Protein AF-A0A1S1HUB9-F1 (afdb_monomer)

Radius of gyration: 21.16 Å; Cα contacts (8 Å, |Δi|>4): 17; chains: 1; bounding box: 59×19×48 Å

Mean predicted aligned error: 15.12 Å

Organism: Providencia stuartii (NCBI:txid588)

Nearest PDB structures (foldseek):
  7zuw-assembly1_CC  TM=2.960E-01  e=7.431E+00  Saccharomyces cerevisiae

pLDDT: mean 72.92, std 6.45, range [50.72, 84.44]

Solvent-accessible surface area (backbone atoms only — not comparable to full-atom values): 3972 Å² total; per-residue (Å²): 134,88,53,55,39,94,85,80,64,44,64,70,64,75,72,81,63,81,81,69,78,82,85,83,70,87,55,63,62,63,53,54,53,56,68,47,42,68,57,33,67,73,68,70,52,76,92,72,80,82,77,77,80,78,84,126

Structure (mmCIF, N/CA/C/O backbone):
data_AF-A0A1S1HUB9-F1
#
_entry.id   AF-A0A1S1HUB9-F1
#
loop_
_atom_site.group_PDB
_atom_site.id
_atom_site.type_symbol
_atom_site.label_atom_id
_atom_site.label_alt_id
_atom_site.label_comp_id
_atom_site.label_asym_id
_atom_site.label_entity_id
_atom_site.label_seq_id
_atom_site.pdbx_PDB_ins_code
_atom_site.Cartn_x
_atom_site.Cartn_y
_atom_site.Cartn_z
_atom_site.occupancy
_atom_site.B_iso_or_equiv
_atom_site.auth_seq_id
_atom_site.auth_comp_id
_atom_site.auth_asym_id
_atom_site.auth_atom_id
_atom_site.pdbx_PDB_model_num
ATOM 1 N N . MET A 1 1 ? 6.422 2.783 -22.131 1.00 50.72 1 MET A N 1
ATOM 2 C CA . MET A 1 1 ? 7.243 3.485 -23.143 1.00 50.72 1 MET A CA 1
ATOM 3 C C . MET A 1 1 ? 8.688 3.099 -22.870 1.00 50.72 1 MET A C 1
ATOM 5 O O . MET A 1 1 ? 9.167 3.409 -21.790 1.00 50.72 1 MET A O 1
ATOM 9 N N . ILE A 1 2 ? 9.332 2.321 -23.743 1.00 64.31 2 ILE A N 1
ATOM 10 C CA . ILE A 1 2 ? 10.681 1.791 -23.476 1.00 64.31 2 ILE A CA 1
ATOM 11 C C . ILE A 1 2 ? 11.690 2.798 -24.021 1.00 64.31 2 ILE A C 1
ATOM 13 O O . ILE A 1 2 ? 11.814 2.952 -25.234 1.00 64.31 2 ILE A O 1
ATOM 17 N N . ILE A 1 3 ? 12.374 3.507 -23.127 1.00 72.06 3 ILE A N 1
ATOM 18 C CA . ILE A 1 3 ? 13.456 4.418 -23.501 1.00 72.06 3 ILE A CA 1
ATOM 19 C C . ILE A 1 3 ? 14.718 3.567 -23.664 1.00 72.06 3 ILE A C 1
ATOM 21 O O . ILE A 1 3 ? 15.128 2.887 -22.723 1.00 72.06 3 ILE A O 1
ATOM 25 N N . LYS A 1 4 ? 15.301 3.570 -24.865 1.00 80.44 4 LYS A N 1
ATOM 26 C CA . LYS A 1 4 ? 16.520 2.820 -25.193 1.00 80.44 4 LYS A CA 1
ATOM 27 C C . LYS A 1 4 ? 17.700 3.759 -25.387 1.00 80.44 4 LYS A C 1
ATOM 29 O O . LYS A 1 4 ? 17.524 4.881 -25.859 1.00 80.44 4 LYS A O 1
ATOM 34 N N . ASP A 1 5 ? 18.884 3.274 -25.048 1.00 78.19 5 ASP A N 1
ATOM 35 C CA . ASP A 1 5 ? 20.145 3.941 -25.343 1.00 78.19 5 ASP A CA 1
ATOM 36 C C . ASP A 1 5 ? 20.354 3.958 -26.871 1.00 78.19 5 ASP A C 1
ATOM 38 O O . ASP A 1 5 ? 20.229 2.911 -27.512 1.00 78.19 5 ASP A O 1
ATOM 42 N N . PRO A 1 6 ? 20.638 5.112 -27.495 1.00 81.12 6 PRO A N 1
ATOM 43 C CA . PRO A 1 6 ? 20.871 5.183 -28.935 1.00 81.12 6 PRO A CA 1
ATOM 44 C C . PRO A 1 6 ? 22.169 4.502 -29.403 1.00 81.12 6 PRO A C 1
ATOM 46 O O . PRO A 1 6 ? 22.298 4.252 -30.598 1.00 81.12 6 PRO A O 1
ATOM 49 N N . ILE A 1 7 ? 23.121 4.215 -28.509 1.00 84.44 7 ILE A N 1
ATOM 50 C CA . ILE A 1 7 ? 24.437 3.646 -28.843 1.00 84.44 7 ILE A CA 1
ATOM 51 C C . ILE A 1 7 ? 24.474 2.146 -28.548 1.00 84.44 7 ILE A C 1
ATOM 53 O O . ILE A 1 7 ? 24.907 1.355 -29.381 1.00 84.44 7 ILE A O 1
ATOM 57 N N . THR A 1 8 ? 24.024 1.746 -27.359 1.00 81.62 8 THR A N 1
ATOM 58 C CA . THR A 1 8 ? 24.064 0.340 -26.920 1.00 81.62 8 THR A CA 1
ATOM 59 C C . THR A 1 8 ? 22.760 -0.407 -27.197 1.00 81.62 8 THR A C 1
ATOM 61 O O . THR A 1 8 ? 22.719 -1.631 -27.104 1.00 81.62 8 THR A O 1
ATOM 64 N N . HIS A 1 9 ? 21.685 0.314 -27.540 1.00 76.81 9 HIS A N 1
ATOM 65 C CA . HIS A 1 9 ? 20.322 -0.205 -27.706 1.00 76.81 9 HIS A CA 1
ATOM 66 C C . HIS A 1 9 ? 19.733 -0.897 -26.468 1.00 76.81 9 HIS A C 1
ATOM 68 O O . HIS A 1 9 ? 18.627 -1.450 -26.539 1.00 76.81 9 HIS A O 1
ATOM 74 N N . GLU A 1 10 ? 20.414 -0.829 -25.324 1.00 77.00 10 GLU A N 1
ATOM 75 C CA . GLU A 1 10 ? 19.918 -1.356 -24.061 1.00 77.00 10 GLU A CA 1
ATOM 76 C C . GLU A 1 10 ? 18.772 -0.495 -23.514 1.00 77.00 10 GLU A C 1
ATOM 78 O O . GLU A 1 10 ? 18.668 0.706 -23.778 1.00 77.00 10 GLU A O 1
ATOM 83 N N . SER A 1 11 ? 17.872 -1.121 -22.749 1.00 76.06 11 SER A N 1
ATOM 84 C CA . SER A 1 11 ? 16.803 -0.396 -22.058 1.00 76.06 11 SER A CA 1
ATOM 85 C C . SER A 1 11 ? 17.414 0.487 -20.969 1.00 76.06 11 SER A C 1
ATOM 87 O O . SER A 1 11 ? 17.979 -0.024 -20.002 1.00 76.06 11 SER A O 1
ATOM 89 N N . LEU A 1 12 ? 17.268 1.809 -21.101 1.00 68.69 12 LEU A N 1
ATOM 90 C CA . LEU A 1 12 ? 17.723 2.775 -20.094 1.00 68.69 12 LEU A CA 1
ATOM 91 C C . LEU A 1 12 ? 16.863 2.719 -18.831 1.00 68.69 12 LEU A C 1
ATOM 93 O O . LEU A 1 12 ? 17.321 3.039 -17.736 1.00 68.69 12 LEU A O 1
ATOM 97 N N . VAL A 1 13 ? 15.620 2.266 -18.974 1.00 69.06 13 VAL A N 1
ATOM 98 C CA . VAL A 1 13 ? 14.769 1.932 -17.840 1.00 69.06 13 VAL A CA 1
ATOM 99 C C . VAL A 1 13 ? 15.007 0.463 -17.515 1.00 69.06 13 VAL A C 1
ATOM 101 O O . VAL A 1 13 ? 14.476 -0.436 -18.172 1.00 69.06 13 VAL A O 1
ATOM 104 N N . ARG A 1 14 ? 15.837 0.214 -16.501 1.00 64.06 14 ARG A N 1
ATOM 105 C CA . ARG A 1 14 ? 15.849 -1.068 -15.794 1.00 64.06 14 ARG A CA 1
ATOM 106 C C . ARG A 1 14 ? 14.623 -1.091 -14.893 1.00 64.06 14 ARG A C 1
ATOM 108 O O . ARG A 1 14 ? 14.717 -0.775 -13.708 1.00 64.06 14 ARG A O 1
ATOM 115 N N . ASP A 1 15 ? 13.463 -1.411 -15.463 1.00 61.72 15 ASP A N 1
ATOM 116 C CA . ASP A 1 15 ? 12.274 -1.726 -14.673 1.00 61.72 15 ASP A CA 1
ATOM 117 C C . ASP A 1 15 ? 12.525 -3.060 -13.952 1.00 61.72 15 ASP A C 1
ATOM 119 O O . ASP A 1 15 ? 12.037 -4.116 -14.328 1.00 61.72 15 ASP A O 1
ATOM 123 N N . ASN A 1 16 ? 13.327 -3.010 -12.883 1.00 62.84 16 ASN A N 1
ATOM 124 C CA . ASN A 1 16 ? 13.567 -4.123 -11.960 1.00 62.84 16 ASN A CA 1
ATOM 125 C C . ASN A 1 16 ? 12.353 -4.382 -11.056 1.00 62.84 16 ASN A C 1
ATOM 127 O O . ASN A 1 16 ? 12.430 -5.175 -10.118 1.00 62.84 16 ASN A O 1
ATOM 131 N N . ARG A 1 17 ? 11.241 -3.677 -11.282 1.00 62.38 17 ARG A N 1
ATOM 132 C CA . ARG A 1 17 ? 9.990 -3.962 -10.597 1.00 62.38 17 ARG A CA 1
ATOM 133 C C . ARG A 1 17 ? 9.369 -5.156 -11.308 1.00 62.38 17 ARG A C 1
ATOM 135 O O . ARG A 1 17 ? 9.037 -5.016 -12.484 1.00 62.38 17 ARG A O 1
ATOM 142 N N . PRO A 1 18 ? 9.211 -6.310 -10.640 1.00 62.72 18 PRO A N 1
ATOM 143 C CA . PRO A 1 18 ? 8.409 -7.378 -11.203 1.00 62.72 18 PRO A CA 1
ATOM 144 C C . PRO A 1 18 ? 7.018 -6.806 -11.474 1.00 62.72 18 PRO A C 1
ATOM 146 O O . PRO A 1 18 ? 6.301 -6.412 -10.553 1.00 62.72 18 PRO A O 1
ATOM 149 N N . ILE A 1 19 ? 6.674 -6.697 -12.755 1.00 66.12 19 ILE A N 1
ATOM 150 C CA . ILE A 1 19 ? 5.298 -6.465 -13.170 1.00 66.12 19 ILE A CA 1
ATOM 151 C C . ILE A 1 19 ? 4.599 -7.786 -12.878 1.00 66.12 19 ILE A C 1
ATOM 153 O O . ILE A 1 19 ? 4.704 -8.740 -13.648 1.00 66.12 19 ILE A O 1
ATOM 157 N N . PHE A 1 20 ? 3.983 -7.875 -11.702 1.00 66.56 20 PHE A N 1
ATOM 158 C CA . PHE A 1 20 ? 3.145 -9.015 -11.384 1.00 66.56 20 PHE A CA 1
ATOM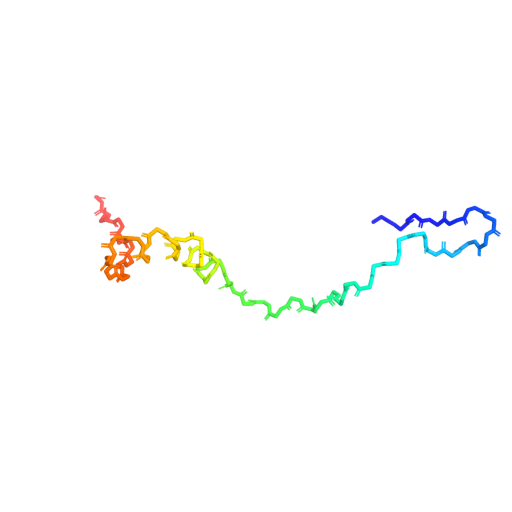 159 C C . PHE A 1 20 ? 1.929 -8.989 -12.316 1.00 66.56 20 PHE A C 1
ATOM 161 O O . PHE A 1 20 ? 1.386 -7.905 -12.557 1.00 66.56 20 PHE A O 1
ATOM 168 N N . PRO A 1 21 ? 1.526 -10.143 -12.875 1.00 74.94 21 PRO A N 1
ATOM 169 C CA . PRO A 1 21 ? 0.263 -10.225 -13.589 1.00 74.94 21 PRO A CA 1
ATOM 170 C C . PRO A 1 21 ? -0.853 -9.754 -12.655 1.00 74.94 21 PRO A C 1
ATOM 172 O O . PRO A 1 21 ? -0.856 -10.103 -11.474 1.00 74.94 21 PRO A O 1
ATOM 175 N N . ASP A 1 22 ? -1.757 -8.935 -13.190 1.00 74.81 22 ASP A N 1
ATOM 176 C CA .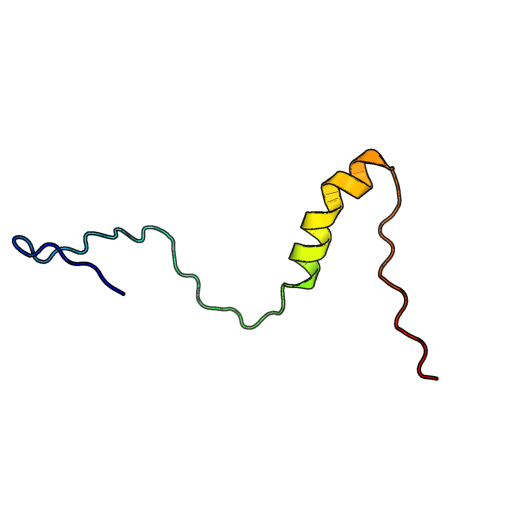 ASP A 1 22 ? -2.978 -8.556 -12.490 1.00 74.81 22 ASP A CA 1
ATOM 177 C C . ASP A 1 22 ? -3.746 -9.845 -12.174 1.00 74.81 22 ASP A C 1
ATOM 179 O O . ASP A 1 22 ? -4.055 -10.629 -13.075 1.00 74.81 22 ASP A O 1
ATOM 183 N N . ASP A 1 23 ? -3.971 -10.112 -10.892 1.00 81.38 23 ASP A N 1
ATOM 184 C CA . ASP A 1 23 ? -4.685 -11.305 -10.443 1.00 81.38 23 ASP A CA 1
ATOM 185 C C . ASP A 1 23 ? -6.208 -11.155 -1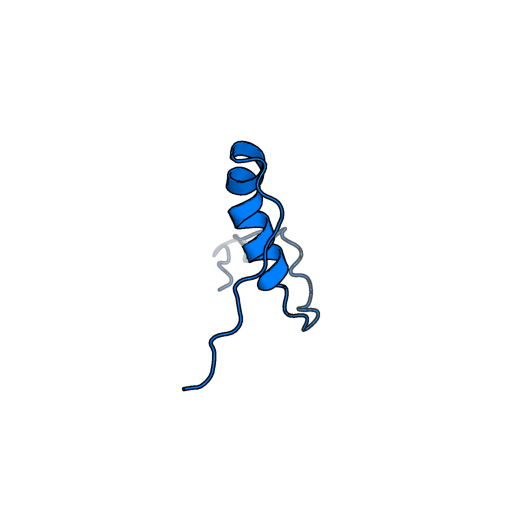0.598 1.00 81.38 23 ASP A C 1
ATOM 187 O O . ASP A 1 23 ? -6.954 -12.093 -10.312 1.00 81.38 23 ASP A O 1
ATOM 191 N N . GLY A 1 24 ? -6.668 -9.997 -1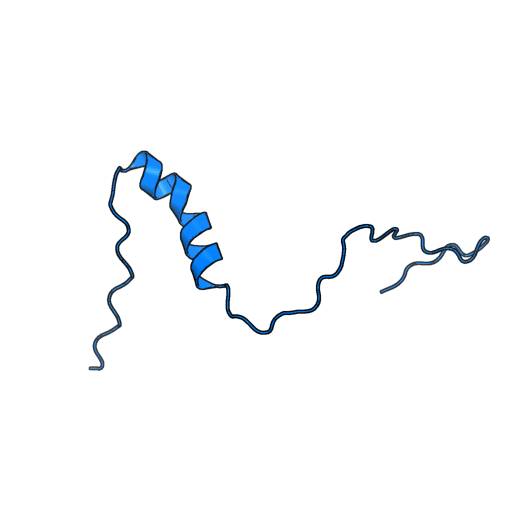1.089 1.00 80.19 24 GLY A N 1
ATOM 192 C CA . GLY A 1 24 ? -8.070 -9.697 -11.343 1.00 80.19 24 GLY A CA 1
ATOM 193 C C . GLY A 1 24 ? -8.882 -9.472 -10.069 1.00 80.19 24 GLY A C 1
ATOM 194 O O . GLY A 1 24 ? -10.111 -9.411 -10.139 1.00 80.19 24 GLY A O 1
ATOM 195 N N . CYS A 1 25 ? -8.230 -9.361 -8.909 1.00 79.00 25 CYS A N 1
ATOM 196 C CA . CYS A 1 25 ? -8.886 -9.122 -7.632 1.00 79.00 25 CYS A CA 1
ATOM 197 C C . CYS A 1 25 ? -8.988 -7.61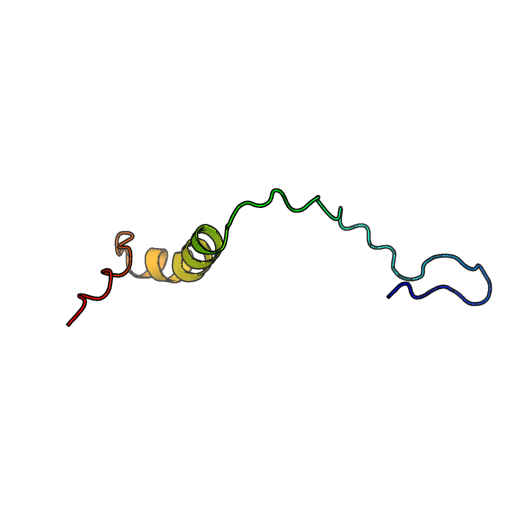8 -7.335 1.00 79.00 25 CYS A C 1
ATOM 199 O O . CYS A 1 25 ? -8.023 -6.862 -7.448 1.00 79.00 25 CYS A O 1
ATOM 201 N N . ASP A 1 26 ? -10.161 -7.172 -6.877 1.00 80.62 26 ASP A N 1
ATOM 202 C CA . ASP A 1 26 ? -10.344 -5.792 -6.427 1.00 80.62 26 ASP A CA 1
ATOM 203 C C . ASP A 1 26 ? -9.784 -5.597 -5.008 1.00 80.62 26 ASP 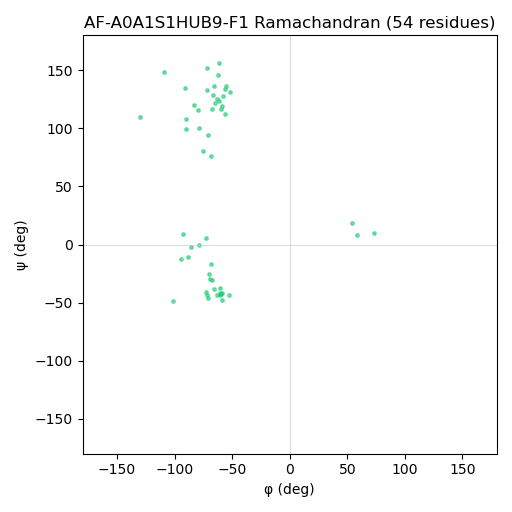A C 1
ATOM 205 O O . ASP A 1 26 ? -10.412 -5.921 -3.997 1.00 80.62 26 ASP A O 1
ATOM 209 N N . TYR A 1 27 ? -8.581 -5.034 -4.944 1.00 79.38 27 TYR A N 1
ATOM 210 C CA . TYR A 1 27 ? -7.900 -4.661 -3.705 1.00 79.38 27 TYR A CA 1
ATOM 211 C C . TYR A 1 27 ? -8.162 -3.213 -3.272 1.00 79.38 27 TYR A C 1
ATOM 213 O O . TYR A 1 27 ? -7.499 -2.712 -2.360 1.00 79.38 27 TYR A O 1
ATOM 221 N N . SER A 1 28 ? -9.087 -2.487 -3.904 1.00 78.12 28 SER A N 1
ATOM 222 C CA . SER A 1 28 ? -9.390 -1.095 -3.537 1.00 78.12 28 SER A CA 1
ATOM 223 C C . SER A 1 28 ? -9.695 -0.962 -2.042 1.00 78.12 28 SER A C 1
ATOM 225 O O . SER A 1 28 ? -9.118 -0.111 -1.360 1.00 78.12 28 SER A O 1
ATOM 227 N N . GLN A 1 29 ? -10.486 -1.889 -1.500 1.00 74.69 29 GLN A N 1
ATOM 228 C CA . GLN A 1 29 ? -10.885 -1.889 -0.098 1.00 74.69 29 GLN A CA 1
ATOM 229 C C . GLN A 1 29 ? -9.698 -2.047 0.862 1.00 74.69 29 GLN A C 1
ATOM 231 O O . GLN A 1 29 ? -9.598 -1.304 1.837 1.00 74.69 29 GLN A O 1
ATOM 236 N N . CYS A 1 30 ? -8.745 -2.946 0.582 1.00 75.38 30 CYS A N 1
ATOM 237 C CA . CYS A 1 30 ? -7.595 -3.123 1.474 1.00 75.38 30 CYS A CA 1
ATOM 238 C C . CYS A 1 30 ? -6.643 -1.917 1.446 1.00 75.38 30 CYS A C 1
ATOM 240 O O . CYS A 1 30 ? -6.000 -1.602 2.452 1.00 75.38 30 CYS A O 1
ATOM 242 N N . HIS A 1 31 ? -6.564 -1.211 0.314 1.00 76.50 31 HIS A N 1
ATOM 243 C CA . HIS A 1 31 ? -5.793 0.026 0.202 1.00 76.50 31 HIS A CA 1
ATOM 244 C C . HIS A 1 31 ? -6.453 1.183 0.957 1.00 76.50 31 HIS A C 1
ATOM 246 O O . HIS A 1 31 ? -5.762 1.889 1.694 1.00 76.50 31 HIS A O 1
ATOM 252 N N . ILE A 1 32 ? -7.776 1.337 0.837 1.00 78.50 32 ILE A N 1
ATOM 253 C CA . ILE A 1 32 ? -8.559 2.313 1.612 1.00 78.50 32 ILE A CA 1
ATOM 254 C C . ILE A 1 32 ? -8.391 2.032 3.106 1.00 78.50 32 ILE A C 1
ATOM 256 O O . ILE A 1 32 ? -8.037 2.921 3.883 1.00 78.50 32 ILE A O 1
ATOM 260 N N . ASP A 1 33 ? -8.530 0.774 3.518 1.00 73.31 33 ASP A N 1
ATOM 261 C CA . ASP A 1 33 ? -8.345 0.392 4.911 1.00 73.31 33 ASP A CA 1
ATOM 262 C C . ASP A 1 33 ? -6.939 0.741 5.409 1.00 73.31 33 ASP A C 1
ATOM 264 O O . ASP A 1 33 ? -6.800 1.280 6.511 1.00 73.31 33 ASP A O 1
ATOM 268 N N . ARG A 1 34 ? -5.891 0.513 4.610 1.00 77.06 34 ARG A N 1
ATOM 269 C CA . ARG A 1 34 ? -4.515 0.887 4.968 1.00 77.06 34 ARG A CA 1
ATOM 270 C C . ARG A 1 34 ? -4.328 2.405 5.071 1.00 77.06 34 ARG A C 1
ATOM 272 O O . ARG A 1 34 ? -3.644 2.853 5.990 1.00 77.06 34 ARG A O 1
ATOM 279 N N . LEU A 1 35 ? -4.958 3.195 4.201 1.00 76.75 35 LEU A N 1
ATOM 280 C CA . LEU A 1 35 ? -4.879 4.661 4.220 1.00 76.75 35 LEU A CA 1
ATOM 281 C C . LEU A 1 35 ? -5.384 5.244 5.550 1.00 76.75 35 LEU A C 1
ATOM 283 O O . LEU A 1 35 ? -4.753 6.120 6.141 1.00 76.75 35 LEU A O 1
ATOM 287 N N . HIS A 1 36 ? -6.488 4.708 6.071 1.00 74.50 36 HIS A N 1
ATOM 288 C CA . HIS A 1 36 ? -7.083 5.170 7.326 1.00 74.50 36 HIS A CA 1
ATOM 289 C C . HIS A 1 36 ? -6.481 4.512 8.581 1.00 74.50 36 HIS A C 1
ATOM 291 O O . HIS A 1 36 ? -6.844 4.881 9.702 1.00 74.50 36 HIS A O 1
ATOM 297 N N . ALA A 1 37 ? -5.530 3.580 8.439 1.00 76.19 37 ALA A N 1
ATOM 298 C CA . ALA A 1 37 ? -4.949 2.847 9.565 1.00 76.19 37 ALA A CA 1
ATOM 299 C C . ALA A 1 37 ? -4.258 3.773 10.581 1.00 76.19 37 ALA A C 1
ATOM 301 O O . ALA A 1 37 ? -4.475 3.643 11.785 1.00 76.19 37 ALA A O 1
ATOM 302 N N . ALA A 1 38 ? -3.492 4.762 10.109 1.00 71.75 38 ALA A N 1
ATOM 303 C CA . ALA A 1 38 ? -2.813 5.725 10.978 1.00 71.75 38 ALA A CA 1
ATOM 304 C C . ALA A 1 38 ? -3.788 6.666 11.710 1.00 71.75 38 ALA A C 1
ATOM 306 O O . ALA A 1 38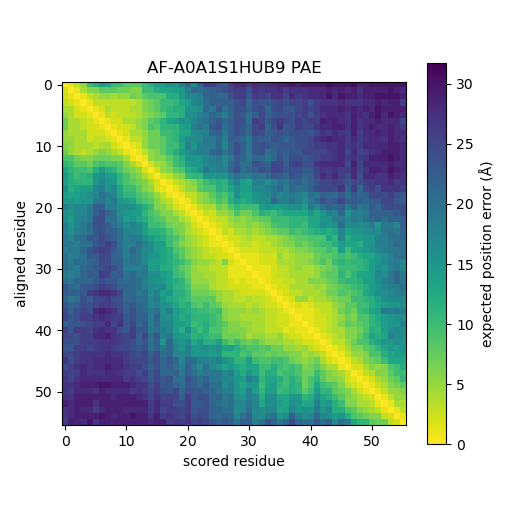 ? -3.505 7.130 12.815 1.00 71.75 38 ALA A O 1
ATOM 307 N N . ALA A 1 39 ? -4.937 6.980 11.107 1.00 73.00 39 ALA A N 1
ATOM 308 C CA . ALA A 1 39 ? -5.987 7.748 11.773 1.00 73.00 39 ALA A CA 1
ATOM 309 C C . ALA A 1 39 ? -6.664 6.908 12.868 1.00 73.00 39 ALA A C 1
ATOM 311 O O . ALA A 1 39 ? -6.763 7.373 14.001 1.00 73.00 39 ALA A O 1
ATOM 312 N N . ARG A 1 40 ? -7.015 5.645 12.576 1.00 70.31 40 ARG A N 1
ATOM 313 C CA . ARG A 1 40 ? -7.590 4.710 13.562 1.00 70.31 40 ARG A CA 1
ATOM 314 C C . ARG A 1 40 ? -6.654 4.433 14.738 1.00 70.31 40 ARG A C 1
ATOM 316 O O . ARG A 1 40 ? -7.098 4.437 15.881 1.00 70.31 40 ARG A O 1
ATOM 323 N N . ALA A 1 41 ? -5.357 4.259 14.484 1.00 75.81 41 ALA A N 1
ATOM 324 C CA . ALA A 1 41 ? -4.367 4.039 15.540 1.00 75.81 41 ALA A CA 1
ATOM 325 C C . ALA A 1 41 ? -4.295 5.214 16.531 1.00 75.81 41 ALA A C 1
ATOM 327 O O . ALA A 1 41 ? -4.155 5.002 17.733 1.00 75.81 41 ALA A O 1
ATOM 328 N N . ARG A 1 42 ? -4.437 6.452 16.036 1.00 75.69 42 ARG A N 1
ATOM 329 C CA . ARG A 1 42 ? -4.439 7.664 16.870 1.00 75.69 42 ARG A CA 1
ATOM 330 C C . ARG A 1 42 ? -5.719 7.812 17.686 1.00 75.69 42 ARG A C 1
ATOM 332 O O . ARG A 1 42 ? -5.654 8.204 18.845 1.00 75.69 42 ARG A O 1
ATOM 339 N N . THR A 1 43 ? -6.871 7.507 17.096 1.00 79.62 43 THR A N 1
ATOM 340 C CA . THR A 1 43 ? -8.177 7.710 17.741 1.00 79.62 43 THR A CA 1
ATOM 341 C C . THR A 1 43 ? -8.638 6.525 18.586 1.00 79.62 43 THR A C 1
ATOM 343 O O . THR A 1 43 ? -9.617 6.658 19.314 1.00 79.62 43 THR A O 1
ATOM 346 N N . LYS A 1 44 ? -7.965 5.366 18.491 1.00 75.62 44 LYS A N 1
ATOM 347 C CA . LYS A 1 44 ? -8.410 4.075 19.056 1.00 75.62 44 LYS A CA 1
ATOM 348 C C . LYS A 1 44 ? -9.823 3.673 18.611 1.00 75.62 44 LYS A C 1
ATOM 350 O O . LYS A 1 44 ? -10.452 2.826 19.243 1.00 75.62 4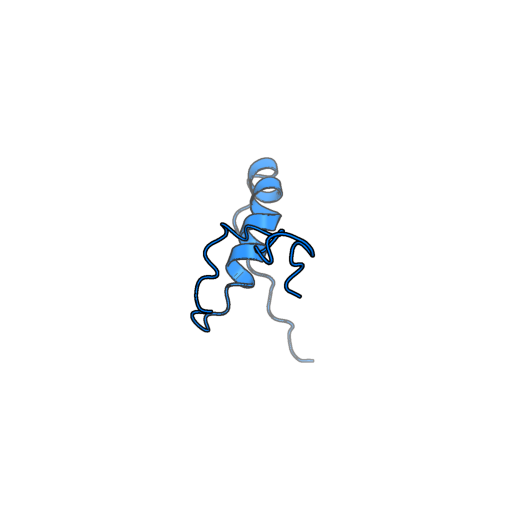4 LYS A O 1
ATOM 355 N N . ALA A 1 45 ? -10.326 4.272 17.533 1.00 70.38 45 ALA A N 1
ATOM 356 C CA . ALA A 1 45 ? -11.638 3.949 17.005 1.00 70.38 45 ALA A CA 1
ATOM 357 C C . ALA A 1 45 ? -11.595 2.559 16.338 1.00 70.38 45 ALA A C 1
ATOM 359 O O . ALA A 1 45 ? -10.669 2.293 15.559 1.00 70.38 45 ALA A O 1
ATOM 360 N N . PRO A 1 46 ? -12.567 1.671 16.618 1.00 69.81 46 PRO A N 1
ATOM 361 C CA . PRO A 1 46 ? -12.690 0.407 15.903 1.00 69.81 46 PRO A CA 1
ATOM 362 C C . PRO A 1 46 ? -12.943 0.654 14.409 1.00 69.81 46 PRO A C 1
ATOM 364 O O . PRO A 1 46 ? -13.431 1.712 14.007 1.00 69.81 46 PRO A O 1
ATOM 367 N N . TYR A 1 47 ? -12.596 -0.324 13.569 1.00 68.38 47 TYR A N 1
ATOM 368 C CA . TYR A 1 47 ? -12.974 -0.271 12.159 1.00 68.38 47 TYR A CA 1
ATOM 369 C C . TYR A 1 47 ? -14.498 -0.304 12.036 1.00 68.38 47 TYR A C 1
ATOM 371 O O . TYR A 1 47 ? -15.134 -1.224 12.548 1.00 68.38 47 TYR A O 1
ATOM 379 N N . GLN A 1 48 ? -15.068 0.680 11.347 1.00 67.44 48 GLN A N 1
ATOM 380 C CA . GLN A 1 48 ? -16.495 0.739 11.073 1.00 67.44 48 GLN A CA 1
ATOM 381 C C . GLN A 1 48 ? -16.660 0.996 9.571 1.00 67.44 48 GLN A C 1
ATOM 383 O O . GLN A 1 48 ? -16.269 2.070 9.109 1.00 67.44 48 GLN A O 1
ATOM 388 N N . PRO A 1 49 ? -17.139 0.013 8.787 1.00 66.50 49 PRO A N 1
ATOM 389 C CA . PRO A 1 49 ? -17.381 0.229 7.367 1.00 66.50 49 PRO A CA 1
ATOM 390 C C . PRO A 1 49 ? -18.443 1.321 7.192 1.00 66.50 49 PRO A C 1
ATOM 392 O O . PRO A 1 49 ? -19.360 1.432 8.012 1.00 66.50 49 PRO A O 1
ATOM 395 N N . GLU A 1 50 ? -18.319 2.130 6.137 1.00 69.06 50 GLU A N 1
ATOM 396 C CA . GLU A 1 50 ? -19.318 3.156 5.832 1.00 69.06 50 GLU A CA 1
ATOM 397 C C . GLU A 1 50 ? -20.703 2.513 5.684 1.00 69.06 50 GLU A C 1
ATOM 399 O O . GLU A 1 50 ? -20.873 1.471 5.041 1.00 69.06 50 GLU A O 1
ATOM 404 N N . LEU A 1 51 ? -21.710 3.122 6.316 1.00 71.81 51 LEU A N 1
ATOM 405 C CA . LEU A 1 51 ? -23.089 2.665 6.195 1.00 71.81 51 LEU A CA 1
ATOM 406 C C . LEU A 1 51 ? -23.509 2.778 4.729 1.00 71.81 51 LEU A C 1
ATOM 408 O O . LEU A 1 51 ? -23.458 3.862 4.149 1.00 71.81 51 LEU A O 1
ATOM 412 N N . LYS A 1 52 ? -23.945 1.657 4.138 1.00 74.69 52 LYS A N 1
ATOM 413 C CA . LYS A 1 52 ? -24.495 1.657 2.778 1.00 74.69 52 LYS A CA 1
ATOM 414 C C . LYS A 1 52 ? -25.593 2.725 2.693 1.00 74.69 52 LYS A C 1
ATOM 416 O O . LYS A 1 52 ? -26.464 2.743 3.569 1.00 74.69 52 LYS A O 1
ATOM 421 N N . PRO A 1 53 ? -25.579 3.593 1.668 1.00 76.06 53 PRO A N 1
ATOM 422 C CA . PRO A 1 53 ? -26.588 4.630 1.539 1.00 76.06 53 PRO A CA 1
ATOM 423 C C . PRO A 1 53 ? -27.970 3.979 1.475 1.00 76.06 53 PRO A C 1
ATOM 425 O O . PRO A 1 53 ? -28.199 3.060 0.682 1.00 76.06 53 PRO A O 1
ATOM 428 N N . GLN A 1 54 ? -28.892 4.436 2.325 1.00 73.38 54 GLN A N 1
ATOM 429 C CA . GLN A 1 54 ? -30.287 4.035 2.199 1.00 73.38 54 GLN A CA 1
ATOM 430 C C . GLN A 1 54 ? -30.813 4.590 0.877 1.00 73.38 54 GLN A C 1
ATOM 432 O O . GLN A 1 54 ? -30.756 5.798 0.639 1.00 73.38 54 GLN A O 1
ATOM 437 N N . LYS A 1 55 ? -31.303 3.701 0.006 1.00 73.44 55 LYS A N 1
ATOM 438 C CA . LYS A 1 55 ? -32.073 4.116 -1.167 1.00 73.44 55 LYS A CA 1
ATOM 439 C C . LYS A 1 55 ? -33.301 4.875 -0.654 1.00 73.44 55 LYS A C 1
ATOM 441 O O . LYS A 1 55 ? -34.088 4.295 0.091 1.00 73.44 55 LYS A O 1
ATOM 446 N N . ARG A 1 56 ? -33.390 6.163 -0.990 1.00 62.47 56 ARG A N 1
ATOM 447 C CA . ARG A 1 56 ? -34.624 6.945 -0.859 1.00 62.47 56 ARG A CA 1
ATOM 448 C C . ARG A 1 56 ? -35.601 6.553 -1.955 1.00 62.47 56 ARG A C 1
ATOM 450 O O . ARG A 1 56 ? -35.113 6.213 -3.057 1.00 62.47 56 ARG A O 1
#

Sequence (56 aa):
MIIKDPITHESLVRDNRPIFPDDGCDYSQCHIDRLHAAARARTKAPYQPELKPQKR

Foldseek 3Di:
DFDADPPPRHGPDPCVPPPDPDPVDPCVVVVVVVVCVVVCVVVVDDDDPPDDDPDD

Secondary structure (DSSP, 8-state):
---B-TTT--BS----S-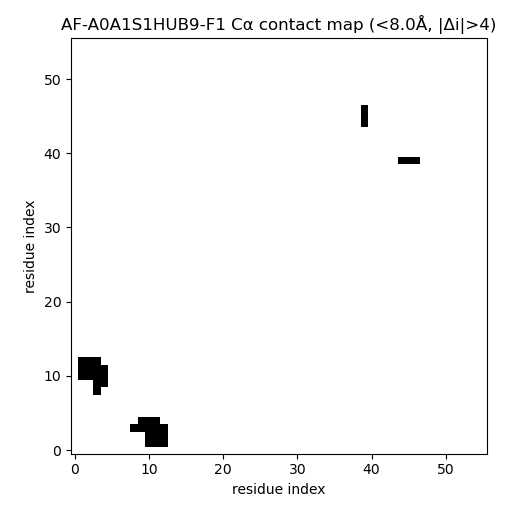-PPP-----HHHHHHHHTHHHHHHHTPPP-PPPPPPP-